Protein AF-A0A956K8C0-F1 (afdb_monomer_lite)

Foldseek 3Di:
DDPVVLCVQCVVCLVLLLVLLLVLLVDPDQAADLVVLVVLLVCLVVDQFVVVSLVVLVVLCPDDPHSSPPVSSVSLCVSLVVSLVPGPDDPDPSVSRNSSSVSSNSSSVSNSVSNVVVVVVVVVVVD

Sequence (127 aa):
MTSETIIAQLRPLRRELVLAAEEVIKYQGKMPERTQFSRLLNLCAEASCSEELENYLRYQAGRKGSNWKPEFVRKVIDGVSSVLNRLPQATDGTERDRLRVEAWRLYATYLRRSHIWREETTKRAKQ

pLDDT: mean 91.64, std 6.48, range [64.69, 97.81]

Secondary structure (DSSP, 8-state):
--HHHHHHHHGGGHHHHHHHHHHHHT--SPPPPHHHHHHHHHHHHH-SSHHHHHHHHHHHHHSTT-S--HHHHHHHHHHHHHHHTTS---SSHHHHHHHHHHHHHHHHHHHHHHHHHHHHHHHHTT-

Radius of gyration: 14.94 Å; chains: 1; bounding box: 50×23×41 Å

Structure (mmCIF, N/CA/C/O backbone):
data_AF-A0A956K8C0-F1
#
_entry.id   AF-A0A956K8C0-F1
#
loop_
_atom_site.group_PDB
_atom_site.id
_atom_site.type_symbol
_atom_site.label_atom_id
_atom_site.label_alt_id
_atom_site.label_comp_id
_atom_site.label_asym_id
_atom_site.label_entity_id
_atom_site.label_seq_id
_atom_site.pdbx_PDB_ins_code
_atom_site.Cartn_x
_atom_site.Cartn_y
_atom_site.Cartn_z
_atom_site.occupancy
_atom_site.B_iso_or_equiv
_atom_site.auth_seq_id
_atom_site.auth_comp_id
_atom_site.auth_asym_id
_atom_site.auth_atom_id
_atom_site.pdbx_PDB_model_num
ATOM 1 N N . MET A 1 1 ? -13.885 6.588 17.677 1.00 66.31 1 MET A N 1
ATOM 2 C CA . MET A 1 1 ? -12.729 5.673 17.820 1.00 66.31 1 MET A CA 1
ATOM 3 C C . MET A 1 1 ? -11.466 6.431 18.225 1.00 66.31 1 MET A C 1
ATOM 5 O O . MET A 1 1 ? -11.139 7.416 17.567 1.00 66.31 1 MET A O 1
ATOM 9 N N . THR A 1 2 ? -10.773 6.014 19.292 1.00 79.25 2 THR A N 1
ATOM 10 C CA . THR A 1 2 ? -9.477 6.598 19.695 1.00 79.25 2 THR A CA 1
ATOM 11 C C . THR A 1 2 ? -8.320 5.932 18.943 1.00 79.25 2 THR A C 1
ATOM 13 O O . THR A 1 2 ? -8.460 4.821 18.421 1.00 79.25 2 THR A O 1
ATOM 16 N N . SER A 1 3 ? -7.154 6.583 18.908 1.00 75.25 3 SER A N 1
ATOM 17 C CA . SER A 1 3 ? -5.939 6.020 18.299 1.00 75.25 3 SER A CA 1
ATOM 18 C C . SER A 1 3 ? -5.533 4.679 18.923 1.00 75.25 3 SER A C 1
ATOM 20 O O . SER A 1 3 ? -5.068 3.784 18.221 1.00 75.25 3 SER A O 1
ATOM 22 N N . GLU A 1 4 ? -5.753 4.497 20.227 1.00 79.19 4 GLU A N 1
ATOM 23 C CA . GLU A 1 4 ? -5.465 3.241 20.929 1.00 79.19 4 GLU A CA 1
ATOM 24 C C . GLU A 1 4 ? -6.354 2.092 20.441 1.00 79.19 4 GLU A C 1
ATOM 26 O O . GLU A 1 4 ? -5.860 0.986 20.209 1.00 79.19 4 GLU A O 1
ATOM 31 N N . THR A 1 5 ? -7.642 2.361 20.197 1.00 85.00 5 THR A N 1
ATOM 32 C CA . THR A 1 5 ? -8.573 1.371 19.644 1.00 85.00 5 THR A CA 1
ATOM 33 C C . THR A 1 5 ? -8.177 0.965 18.224 1.00 85.00 5 THR A C 1
ATOM 35 O O . THR A 1 5 ? -8.184 -0.224 17.908 1.00 85.00 5 THR A O 1
ATOM 38 N N . ILE A 1 6 ? -7.771 1.917 17.375 1.00 85.88 6 ILE A N 1
ATOM 39 C CA . ILE A 1 6 ? -7.284 1.625 16.015 1.00 85.88 6 ILE A CA 1
ATOM 40 C C . ILE A 1 6 ? -6.045 0.729 16.076 1.00 85.88 6 ILE A C 1
ATOM 42 O O . ILE A 1 6 ? -5.975 -0.302 15.406 1.00 85.88 6 ILE A O 1
ATOM 46 N N . ILE A 1 7 ? -5.072 1.082 16.920 1.00 86.50 7 ILE A N 1
ATOM 47 C CA . ILE A 1 7 ? -3.841 0.302 17.075 1.00 86.50 7 ILE A CA 1
ATOM 48 C C . ILE A 1 7 ? -4.152 -1.118 17.552 1.00 86.50 7 ILE A C 1
ATOM 50 O O . ILE A 1 7 ? -3.554 -2.064 17.037 1.00 86.50 7 ILE A O 1
ATOM 54 N N . ALA A 1 8 ? -5.066 -1.284 18.511 1.00 88.81 8 ALA A N 1
ATOM 55 C CA . ALA A 1 8 ? -5.471 -2.596 19.007 1.00 88.81 8 ALA A CA 1
ATOM 56 C C . ALA A 1 8 ? -6.097 -3.461 17.901 1.00 88.81 8 ALA A C 1
ATOM 58 O O . ALA A 1 8 ? -5.740 -4.632 17.779 1.00 88.81 8 ALA A O 1
ATOM 59 N N . GLN A 1 9 ? -6.945 -2.873 17.051 1.00 88.94 9 GLN A N 1
ATOM 60 C CA . GLN A 1 9 ? -7.579 -3.574 15.931 1.00 88.94 9 GLN A CA 1
ATOM 61 C C . GLN A 1 9 ? -6.596 -3.930 14.806 1.00 88.94 9 GLN A C 1
ATOM 63 O O . GLN A 1 9 ? -6.698 -5.003 14.214 1.00 88.94 9 GLN A O 1
ATOM 68 N N . LEU A 1 10 ? -5.612 -3.070 14.521 1.00 90.88 10 LEU A N 1
ATOM 69 C CA . LEU A 1 10 ? -4.633 -3.313 13.454 1.00 90.88 10 LEU A CA 1
ATOM 70 C C . LEU A 1 10 ? -3.471 -4.210 13.884 1.00 90.88 10 LEU A C 1
ATOM 72 O O . LEU A 1 10 ? -2.857 -4.864 13.041 1.00 90.88 10 LEU A O 1
ATOM 76 N N . ARG A 1 11 ? -3.147 -4.263 15.181 1.00 91.62 11 ARG A N 1
ATOM 77 C CA . ARG A 1 11 ? -2.057 -5.088 15.725 1.00 91.62 11 ARG A CA 1
ATOM 78 C C . ARG A 1 11 ? -2.086 -6.549 15.245 1.00 91.62 11 ARG A C 1
ATOM 80 O O . ARG A 1 11 ? -1.035 -6.981 14.768 1.00 91.62 11 ARG A O 1
ATOM 87 N N . PRO A 1 12 ? -3.206 -7.298 15.316 1.00 91.94 12 PRO A N 1
ATOM 88 C CA . PRO A 1 12 ? -3.240 -8.689 14.854 1.00 91.94 12 PRO A CA 1
ATOM 89 C C . PRO A 1 12 ? -3.003 -8.837 13.343 1.00 91.94 12 PRO A C 1
ATOM 91 O O . PRO A 1 12 ? -2.476 -9.856 12.910 1.00 91.94 12 PRO A O 1
ATOM 94 N N . LEU A 1 13 ? -3.316 -7.812 12.546 1.00 92.94 13 LEU A N 1
ATOM 95 C CA . LEU A 1 13 ? -3.201 -7.842 11.083 1.00 92.94 13 LEU A CA 1
ATOM 96 C C . LEU A 1 13 ? -1.858 -7.306 10.565 1.00 92.94 13 LEU A C 1
ATOM 98 O O . LEU A 1 13 ? -1.571 -7.395 9.373 1.00 92.94 13 LEU A O 1
ATOM 102 N N . ARG A 1 14 ? -0.991 -6.770 11.438 1.00 93.12 14 ARG A N 1
ATOM 103 C CA . ARG A 1 14 ? 0.300 -6.177 11.035 1.00 93.12 14 ARG A CA 1
ATOM 104 C C . ARG A 1 14 ? 1.149 -7.113 10.187 1.00 93.12 14 ARG A C 1
ATOM 106 O O . ARG A 1 14 ? 1.687 -6.681 9.174 1.00 93.12 14 ARG A O 1
ATOM 113 N N . ARG A 1 15 ? 1.268 -8.383 10.590 1.00 94.56 15 ARG A N 1
ATOM 114 C CA . ARG A 1 15 ? 2.051 -9.380 9.843 1.00 94.56 15 ARG A CA 1
ATOM 115 C C . ARG A 1 15 ? 1.524 -9.542 8.419 1.00 94.56 15 ARG A C 1
ATOM 117 O O . ARG A 1 15 ? 2.306 -9.655 7.488 1.00 94.56 15 ARG A O 1
ATOM 124 N N . GLU A 1 16 ? 0.212 -9.527 8.253 1.00 95.06 16 GLU A N 1
ATOM 125 C CA . GLU A 1 16 ? -0.445 -9.722 6.963 1.00 95.06 16 GLU A CA 1
ATOM 126 C C . GLU A 1 16 ? -0.243 -8.507 6.060 1.00 95.06 16 GLU A C 1
ATOM 128 O O . GLU A 1 16 ? 0.082 -8.674 4.890 1.00 95.06 16 GLU A O 1
ATOM 133 N N . LEU A 1 17 ? -0.314 -7.293 6.619 1.00 95.25 17 LEU A N 1
ATOM 134 C CA . LEU A 1 17 ? 0.024 -6.060 5.899 1.00 95.25 17 LEU A CA 1
ATOM 135 C C . LEU A 1 17 ? 1.488 -6.056 5.432 1.00 95.25 17 LEU A C 1
ATOM 137 O O . LEU A 1 17 ? 1.772 -5.624 4.316 1.00 95.25 17 LEU A O 1
ATOM 141 N N . VAL A 1 18 ? 2.416 -6.547 6.262 1.00 96.38 18 VAL A N 1
ATOM 142 C CA . VAL A 1 18 ? 3.834 -6.688 5.887 1.00 96.38 18 VAL A CA 1
ATOM 143 C C . VAL A 1 18 ? 3.992 -7.684 4.742 1.00 96.38 18 VAL A C 1
ATOM 145 O O . VAL A 1 18 ? 4.580 -7.340 3.721 1.00 96.38 18 VAL A O 1
ATOM 148 N N . LEU A 1 19 ? 3.435 -8.889 4.880 1.00 95.56 19 LEU A N 1
ATOM 149 C CA . LEU A 1 19 ? 3.544 -9.936 3.862 1.00 95.56 19 LEU A CA 1
ATOM 150 C C . LEU A 1 19 ? 2.910 -9.509 2.534 1.00 95.56 19 LEU A C 1
ATOM 152 O O . LEU A 1 19 ? 3.497 -9.728 1.477 1.00 95.56 19 LEU A O 1
ATOM 156 N N . ALA A 1 20 ? 1.750 -8.849 2.583 1.00 95.88 20 ALA A N 1
ATOM 157 C CA . ALA A 1 20 ? 1.112 -8.284 1.400 1.00 95.88 20 ALA A CA 1
ATOM 158 C C . ALA A 1 20 ? 2.034 -7.267 0.709 1.00 95.88 20 ALA A C 1
ATOM 160 O O . ALA A 1 20 ? 2.211 -7.314 -0.507 1.00 95.88 20 ALA A O 1
ATOM 161 N N . ALA A 1 21 ? 2.672 -6.379 1.478 1.00 96.19 21 ALA A N 1
ATOM 162 C CA . ALA A 1 21 ? 3.585 -5.382 0.930 1.00 96.19 21 ALA A CA 1
ATOM 163 C C . ALA A 1 21 ? 4.836 -6.027 0.310 1.00 96.19 21 ALA A C 1
ATOM 165 O O . ALA A 1 21 ? 5.249 -5.650 -0.785 1.00 96.19 21 ALA A O 1
ATOM 166 N N . GLU A 1 22 ? 5.430 -7.015 0.980 1.00 95.44 22 GLU A N 1
ATOM 167 C CA . GLU A 1 22 ? 6.585 -7.760 0.470 1.00 95.44 22 GLU A CA 1
ATOM 168 C C . GLU A 1 22 ? 6.268 -8.498 -0.831 1.00 95.44 22 GLU A C 1
ATOM 170 O O . GLU A 1 22 ? 7.067 -8.457 -1.768 1.00 95.44 22 GLU A O 1
ATOM 175 N N . GLU A 1 23 ? 5.094 -9.121 -0.923 1.00 95.19 23 GLU A N 1
ATOM 176 C CA . GLU A 1 23 ? 4.669 -9.836 -2.124 1.00 95.19 23 GLU A CA 1
ATOM 177 C C . GLU A 1 23 ? 4.519 -8.897 -3.326 1.00 95.19 23 GLU A C 1
ATOM 179 O O . GLU A 1 23 ? 4.974 -9.203 -4.429 1.00 95.19 23 GLU A O 1
ATOM 184 N N . VAL A 1 24 ? 3.971 -7.698 -3.116 1.00 94.50 24 VAL A N 1
ATOM 185 C CA . VAL A 1 24 ? 3.872 -6.675 -4.165 1.00 94.50 24 VAL A CA 1
ATOM 186 C C . VAL A 1 24 ? 5.249 -6.239 -4.666 1.00 94.50 24 VAL A C 1
ATOM 188 O O . VAL A 1 24 ? 5.443 -6.052 -5.870 1.00 94.50 24 VAL A O 1
ATOM 191 N N . ILE A 1 25 ? 6.237 -6.120 -3.776 1.00 93.31 25 ILE A N 1
ATOM 192 C CA . ILE A 1 25 ? 7.599 -5.720 -4.150 1.00 93.31 25 ILE A CA 1
ATOM 193 C C . ILE A 1 25 ? 8.334 -6.799 -4.958 1.00 93.31 25 ILE A C 1
ATOM 195 O O . ILE A 1 25 ? 9.291 -6.460 -5.653 1.00 93.31 25 ILE A O 1
ATOM 199 N N . LYS A 1 26 ? 7.875 -8.056 -4.992 1.00 92.69 26 LYS A N 1
ATOM 200 C CA . LYS A 1 26 ? 8.423 -9.092 -5.896 1.00 92.69 26 LYS A CA 1
ATOM 201 C C . LYS A 1 26 ? 8.047 -8.886 -7.369 1.00 92.69 26 LYS A C 1
ATOM 203 O O . LYS A 1 26 ? 8.484 -9.653 -8.229 1.00 92.69 26 LYS A O 1
ATOM 208 N N . TYR A 1 27 ? 7.254 -7.859 -7.682 1.00 91.88 27 TYR A N 1
ATOM 209 C CA . TYR A 1 27 ? 6.889 -7.498 -9.048 1.00 91.88 27 TYR A CA 1
ATOM 210 C C . TYR A 1 27 ? 8.121 -7.322 -9.955 1.00 91.88 27 TYR A C 1
ATOM 212 O O . TYR A 1 27 ? 9.058 -6.580 -9.640 1.00 91.88 27 TYR A O 1
ATOM 220 N N . GLN A 1 28 ? 8.102 -8.012 -11.097 1.00 87.88 28 GLN A N 1
ATOM 221 C CA . GLN A 1 28 ? 9.225 -8.091 -12.041 1.00 87.88 28 GLN A CA 1
ATOM 222 C C . GLN A 1 28 ? 9.264 -6.930 -13.048 1.00 87.88 28 GLN A C 1
ATOM 224 O O . GLN A 1 28 ? 10.256 -6.758 -13.750 1.00 87.88 28 GLN A O 1
ATOM 229 N N . GLY A 1 29 ? 8.209 -6.115 -13.125 1.00 88.12 29 GLY A N 1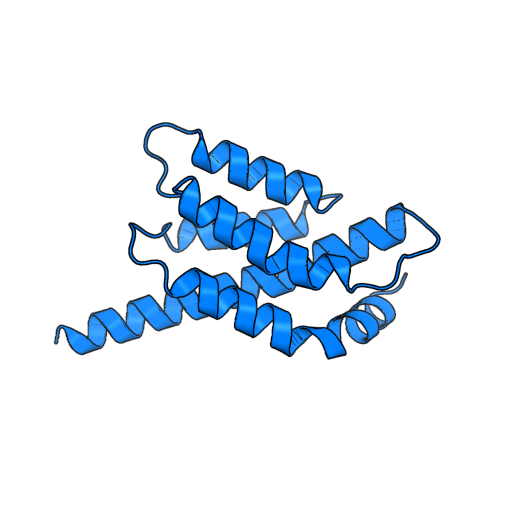
ATOM 230 C CA . GLY A 1 29 ? 8.173 -4.954 -14.012 1.00 88.12 29 GLY A CA 1
ATOM 231 C C . GLY A 1 29 ? 8.863 -3.716 -13.432 1.00 88.12 29 GLY A C 1
ATOM 232 O O . GLY A 1 29 ? 9.395 -3.718 -12.319 1.00 88.12 29 GLY A O 1
ATOM 233 N N . LYS A 1 30 ? 8.813 -2.613 -14.193 1.00 87.75 30 LYS A N 1
ATOM 234 C CA . LYS A 1 30 ? 9.324 -1.312 -13.740 1.00 87.75 30 LYS A CA 1
ATOM 235 C C . LYS A 1 30 ? 8.564 -0.854 -12.492 1.00 87.75 30 LYS A C 1
ATOM 237 O O . LYS A 1 30 ? 7.342 -0.713 -12.533 1.00 87.75 30 LYS A O 1
ATOM 242 N N . MET A 1 31 ? 9.308 -0.602 -11.420 1.00 91.62 31 MET A N 1
ATOM 243 C CA . MET A 1 31 ? 8.780 -0.115 -10.149 1.00 91.62 31 MET A CA 1
ATOM 244 C C . MET A 1 31 ? 8.602 1.411 -10.153 1.00 91.62 31 MET A C 1
ATOM 246 O O . MET A 1 31 ? 9.335 2.110 -10.863 1.00 91.62 31 MET A O 1
ATOM 250 N N . PRO A 1 32 ? 7.661 1.944 -9.352 1.00 94.25 32 PRO A N 1
ATOM 251 C CA . PRO A 1 32 ? 7.620 3.365 -9.033 1.00 94.25 32 PRO A CA 1
ATOM 252 C C . PRO A 1 32 ? 8.900 3.832 -8.338 1.00 94.25 32 PRO A C 1
ATOM 254 O O . PRO A 1 32 ? 9.592 3.064 -7.680 1.00 94.25 32 PRO A O 1
ATOM 257 N N . GLU A 1 33 ? 9.197 5.118 -8.446 1.00 93.38 33 GLU A N 1
ATOM 258 C CA . GLU A 1 33 ? 10.318 5.737 -7.749 1.00 93.38 33 GLU A CA 1
ATOM 259 C C . GLU A 1 33 ? 10.025 5.904 -6.256 1.00 93.38 33 GLU A C 1
ATOM 261 O O . GLU A 1 33 ? 8.881 6.089 -5.830 1.00 93.38 33 GLU A O 1
ATOM 266 N N . ARG A 1 34 ? 11.087 5.965 -5.445 1.00 92.38 34 ARG A N 1
ATOM 267 C CA . ARG A 1 34 ? 10.996 6.212 -3.997 1.00 92.38 34 ARG A CA 1
ATOM 268 C C . ARG A 1 34 ? 10.152 7.444 -3.642 1.00 92.38 34 ARG A C 1
ATOM 270 O O . ARG A 1 34 ? 9.419 7.426 -2.654 1.00 92.38 34 ARG A O 1
ATOM 277 N N . THR A 1 35 ? 10.240 8.510 -4.438 1.00 94.31 35 THR A N 1
ATOM 278 C CA . THR A 1 35 ? 9.458 9.746 -4.258 1.00 94.31 35 THR A CA 1
ATOM 279 C C . THR A 1 35 ? 7.957 9.503 -4.413 1.00 94.31 35 THR A C 1
ATOM 281 O O . THR A 1 35 ? 7.162 10.106 -3.695 1.00 94.31 35 THR A O 1
ATOM 284 N N . GLN A 1 36 ? 7.556 8.585 -5.293 1.00 94.94 36 GLN A N 1
ATOM 285 C CA . GLN A 1 36 ? 6.157 8.242 -5.529 1.00 94.94 36 GLN A CA 1
ATOM 286 C C . GLN A 1 36 ? 5.563 7.462 -4.350 1.00 94.94 36 GLN A C 1
ATOM 288 O O . GLN A 1 36 ? 4.433 7.741 -3.956 1.00 94.94 36 GLN A O 1
ATOM 293 N N . PHE A 1 37 ? 6.334 6.572 -3.715 1.00 95.25 37 PHE A N 1
ATOM 294 C CA . PHE A 1 37 ? 5.918 5.927 -2.462 1.00 95.25 37 PHE A CA 1
ATOM 295 C C . PHE A 1 37 ? 5.797 6.923 -1.301 1.00 95.25 37 PHE A C 1
ATOM 297 O O . PHE A 1 37 ? 4.871 6.826 -0.501 1.00 95.25 37 PHE A O 1
ATOM 304 N N . SER A 1 38 ? 6.699 7.907 -1.209 1.00 94.12 38 SER A N 1
ATOM 305 C CA . SER A 1 38 ? 6.578 8.974 -0.204 1.00 94.12 38 SER A CA 1
ATOM 306 C C . SER A 1 38 ? 5.312 9.818 -0.414 1.00 94.12 38 SER A C 1
ATOM 308 O O . SER A 1 38 ? 4.644 10.155 0.556 1.00 94.12 38 SER A O 1
ATOM 310 N N . ARG A 1 39 ? 4.935 10.115 -1.667 1.00 95.88 39 ARG A N 1
ATOM 311 C CA . ARG A 1 39 ? 3.676 10.821 -1.972 1.00 95.88 39 ARG A CA 1
ATOM 312 C C . ARG A 1 39 ? 2.445 10.020 -1.548 1.00 95.88 39 ARG A C 1
ATOM 314 O O . ARG A 1 39 ? 1.529 10.605 -0.987 1.00 95.88 39 ARG A O 1
ATOM 321 N N . LEU A 1 40 ? 2.443 8.702 -1.762 1.00 96.44 40 LEU A N 1
ATOM 322 C CA . LEU A 1 40 ? 1.362 7.830 -1.292 1.00 96.44 40 LEU A CA 1
ATOM 323 C C . LEU A 1 40 ? 1.212 7.884 0.236 1.00 96.44 40 LEU A C 1
ATOM 325 O O . LEU A 1 40 ? 0.096 7.961 0.736 1.00 96.44 40 LEU A O 1
ATOM 329 N N . LEU A 1 41 ? 2.324 7.882 0.978 1.00 95.88 41 LEU A N 1
ATOM 330 C CA . LEU A 1 41 ? 2.294 8.011 2.439 1.00 95.88 41 LEU A CA 1
ATOM 331 C C . LEU A 1 41 ? 1.716 9.342 2.913 1.00 95.88 41 LEU A C 1
ATOM 333 O O . LEU A 1 41 ? 0.946 9.350 3.869 1.00 95.88 41 LEU A O 1
ATOM 337 N N . ASN A 1 42 ? 2.080 10.441 2.252 1.00 96.06 42 ASN A N 1
ATOM 338 C CA . ASN A 1 42 ? 1.520 11.752 2.569 1.00 96.06 42 ASN A CA 1
ATOM 339 C C . ASN A 1 42 ? 0.014 11.771 2.300 1.00 96.06 42 ASN A C 1
ATOM 341 O O . ASN A 1 42 ? -0.748 12.197 3.157 1.00 96.06 42 ASN A O 1
ATOM 345 N N . LEU A 1 43 ? -0.422 11.200 1.172 1.00 96.44 43 LEU A N 1
ATOM 346 C CA . LEU A 1 43 ? -1.844 11.087 0.861 1.00 96.44 43 LEU A CA 1
ATOM 347 C C . LEU A 1 43 ? -2.602 10.256 1.906 1.00 96.44 43 LEU A C 1
ATOM 349 O O . LEU A 1 43 ? -3.711 10.614 2.272 1.00 96.44 43 LEU A O 1
ATOM 353 N N . CYS A 1 44 ? -2.003 9.194 2.456 1.00 96.25 44 CYS A N 1
ATOM 354 C CA . CYS A 1 44 ? -2.620 8.428 3.548 1.00 96.25 44 CYS A CA 1
ATOM 355 C C . CYS A 1 44 ? -2.857 9.260 4.821 1.00 96.25 44 CYS A C 1
ATOM 357 O O . CYS A 1 44 ? -3.673 8.862 5.642 1.00 96.25 44 CYS A O 1
ATOM 359 N N . ALA A 1 45 ? -2.134 10.367 5.020 1.00 92.88 45 ALA A N 1
ATOM 360 C CA . ALA A 1 45 ? -2.346 11.266 6.155 1.00 92.88 45 ALA A CA 1
ATOM 361 C C . ALA A 1 45 ? -3.460 12.299 5.906 1.00 92.88 45 ALA A C 1
ATOM 363 O O . ALA A 1 45 ? -3.957 12.888 6.861 1.00 92.88 45 ALA A O 1
ATOM 364 N N . GLU A 1 46 ? -3.829 12.518 4.643 1.00 95.31 46 GLU A N 1
ATOM 365 C CA . GLU A 1 46 ? -4.819 13.513 4.212 1.00 95.31 46 GLU A CA 1
ATOM 366 C C . GLU A 1 46 ? -6.150 12.873 3.788 1.00 95.31 46 GLU A C 1
ATOM 368 O O . GLU A 1 46 ? -7.182 13.538 3.813 1.00 95.31 46 GLU A O 1
ATOM 373 N N . ALA A 1 47 ? -6.131 11.594 3.401 1.00 96.69 47 ALA A N 1
ATOM 374 C CA . ALA A 1 47 ? -7.288 10.893 2.863 1.00 96.69 47 ALA A CA 1
ATOM 375 C C . ALA A 1 47 ? -8.405 10.726 3.900 1.00 96.69 47 ALA A C 1
ATOM 377 O O . ALA A 1 47 ? -8.171 10.330 5.045 1.00 96.69 47 ALA A O 1
ATOM 378 N N . SER A 1 48 ? -9.637 10.971 3.459 1.00 93.44 48 SER A N 1
ATOM 379 C CA . SER A 1 48 ? -10.840 10.836 4.279 1.00 93.44 48 SER A CA 1
ATOM 380 C C . SER A 1 48 ? -11.341 9.388 4.346 1.00 93.44 48 SER A C 1
ATOM 382 O O . SER A 1 48 ? -11.901 8.969 5.361 1.00 93.44 48 SER A O 1
ATOM 384 N N . CYS A 1 49 ? -11.086 8.598 3.298 1.00 94.31 49 CYS A N 1
ATOM 385 C CA . CYS A 1 49 ? -11.473 7.194 3.202 1.00 94.31 49 CYS A CA 1
ATOM 386 C C . CYS A 1 49 ? -10.478 6.379 2.357 1.00 94.31 49 CYS A C 1
ATOM 388 O O . CYS A 1 49 ? -9.635 6.912 1.632 1.00 94.31 49 CYS A O 1
ATOM 390 N N . SER A 1 50 ? -10.571 5.045 2.424 1.00 94.38 50 SER A N 1
ATOM 391 C CA . SER A 1 50 ? -9.677 4.166 1.653 1.00 94.38 50 SER A CA 1
ATOM 392 C C . SER A 1 50 ? -9.880 4.260 0.139 1.00 94.38 50 SER A C 1
ATOM 394 O O . SER A 1 50 ? -8.955 3.988 -0.622 1.00 94.38 50 SER A O 1
ATOM 396 N N . GLU A 1 51 ? -11.083 4.625 -0.305 1.00 95.38 51 GLU A N 1
ATOM 397 C CA . GLU A 1 51 ? -11.415 4.690 -1.729 1.00 95.38 51 GLU A CA 1
ATOM 398 C C . GLU A 1 51 ? -10.656 5.817 -2.445 1.00 95.38 51 GLU A C 1
ATOM 400 O O . GLU A 1 51 ? -10.195 5.627 -3.570 1.00 95.38 51 GLU A O 1
ATOM 405 N N . GLU A 1 52 ? -10.427 6.953 -1.778 1.00 97.12 52 GLU A N 1
ATOM 406 C CA . GLU A 1 52 ? -9.594 8.042 -2.306 1.00 97.12 52 GLU A CA 1
ATOM 407 C C . GLU A 1 52 ? -8.173 7.564 -2.640 1.00 97.12 52 GLU A C 1
ATOM 409 O O . GLU A 1 52 ? -7.617 7.922 -3.682 1.00 97.12 52 GLU A O 1
ATOM 414 N N . LEU A 1 53 ? -7.602 6.700 -1.796 1.00 97.75 53 LEU A N 1
ATOM 415 C CA . LEU A 1 53 ? -6.268 6.127 -1.995 1.00 97.75 53 LEU A CA 1
ATOM 416 C C . LEU A 1 53 ? -6.236 5.177 -3.196 1.00 97.75 53 LEU A C 1
ATOM 418 O O . LEU A 1 53 ? -5.319 5.234 -4.021 1.00 97.75 53 LEU A O 1
ATOM 422 N N . GLU A 1 54 ? -7.253 4.328 -3.330 1.00 97.62 54 GLU A N 1
ATOM 423 C CA . GLU A 1 54 ? -7.388 3.433 -4.479 1.00 97.62 54 GLU A CA 1
ATOM 424 C C . GLU A 1 54 ? -7.578 4.217 -5.783 1.00 97.62 54 GLU A C 1
ATOM 426 O O . GLU A 1 54 ? -6.913 3.937 -6.785 1.00 97.62 54 GLU A O 1
ATOM 431 N N . ASN A 1 55 ? -8.436 5.237 -5.769 1.00 97.81 55 ASN A N 1
ATOM 432 C CA . ASN A 1 55 ? -8.702 6.092 -6.922 1.00 97.81 55 ASN A CA 1
ATOM 433 C C . ASN A 1 55 ? -7.466 6.897 -7.323 1.00 97.81 55 ASN A C 1
ATOM 435 O O . ASN A 1 55 ? -7.156 6.978 -8.513 1.00 97.81 55 ASN A O 1
ATOM 439 N N . TYR A 1 56 ? -6.695 7.400 -6.356 1.00 97.12 56 TYR A N 1
ATOM 440 C CA . TYR A 1 56 ? -5.396 8.011 -6.622 1.00 97.12 56 TYR A CA 1
ATOM 441 C C . TYR A 1 56 ? -4.463 7.053 -7.367 1.00 97.12 56 TYR A C 1
ATOM 443 O O . TYR A 1 56 ? -3.881 7.432 -8.385 1.00 97.12 56 TYR A O 1
ATOM 451 N N . LEU A 1 57 ? -4.324 5.809 -6.900 1.00 97.69 57 LEU A N 1
ATOM 452 C CA . LEU A 1 57 ? -3.440 4.831 -7.535 1.00 97.69 57 LEU A CA 1
ATOM 453 C C . LEU A 1 57 ? -3.911 4.465 -8.948 1.00 97.69 57 LEU A C 1
ATOM 455 O O . LEU A 1 57 ? -3.098 4.448 -9.875 1.00 97.69 57 LEU A O 1
ATOM 459 N N . ARG A 1 58 ? -5.217 4.229 -9.136 1.00 97.81 58 ARG A N 1
ATOM 460 C CA . ARG A 1 58 ? -5.819 3.977 -10.459 1.00 97.81 58 ARG A CA 1
ATOM 461 C C . ARG A 1 58 ? -5.563 5.145 -11.408 1.00 97.81 58 ARG A C 1
ATOM 463 O O . ARG A 1 58 ? -5.123 4.936 -12.538 1.00 97.81 58 ARG A O 1
ATOM 470 N N . TYR A 1 59 ? -5.746 6.373 -10.928 1.00 96.75 59 TYR A N 1
ATOM 471 C CA . TYR A 1 59 ? -5.441 7.578 -11.689 1.00 96.75 59 TYR A CA 1
ATOM 472 C C . TYR A 1 59 ? -3.955 7.654 -12.060 1.00 96.75 59 TYR A C 1
ATOM 474 O O . TYR A 1 59 ? -3.628 7.848 -13.230 1.00 96.75 59 TYR A O 1
ATOM 482 N N . GLN A 1 60 ? -3.034 7.432 -11.111 1.00 95.94 60 GLN A N 1
ATOM 483 C CA . GLN A 1 60 ? -1.599 7.414 -11.414 1.00 95.94 60 GLN A CA 1
ATOM 484 C C . GLN A 1 60 ? -1.237 6.344 -12.448 1.00 95.94 60 GLN A C 1
ATOM 486 O O . GLN A 1 60 ? -0.322 6.579 -13.236 1.00 95.94 60 GLN A O 1
ATOM 491 N N . ALA A 1 61 ? -1.934 5.205 -12.477 1.00 96.06 61 ALA A N 1
ATOM 492 C CA . ALA A 1 61 ? -1.716 4.173 -13.488 1.00 96.06 61 ALA A CA 1
ATOM 493 C C . ALA A 1 61 ? -2.191 4.564 -14.891 1.00 96.06 61 ALA A C 1
ATOM 495 O O . ALA A 1 61 ? -1.571 4.164 -15.875 1.00 96.06 61 ALA A O 1
ATOM 496 N N . GLY A 1 62 ? -3.253 5.367 -14.990 1.00 93.94 62 GLY A N 1
ATOM 497 C CA . GLY A 1 62 ? -3.771 5.868 -16.266 1.00 93.94 62 GLY A CA 1
ATOM 498 C C . GLY A 1 62 ? -2.938 6.996 -16.886 1.00 93.94 62 GLY A C 1
ATOM 499 O O . GLY A 1 62 ? -3.080 7.294 -18.071 1.00 93.94 62 GLY A O 1
ATOM 500 N N . ARG A 1 63 ? -2.050 7.642 -16.118 1.00 94.19 63 ARG A N 1
ATOM 501 C CA . ARG A 1 63 ? -1.256 8.778 -16.610 1.00 94.19 63 ARG A CA 1
ATOM 502 C C . ARG A 1 63 ? -0.143 8.343 -17.563 1.00 94.19 63 ARG A C 1
ATOM 504 O O . ARG A 1 63 ? 0.709 7.514 -17.232 1.00 94.19 63 ARG A O 1
ATOM 511 N N . LYS A 1 64 ? -0.066 9.012 -18.719 1.00 90.81 64 LYS A N 1
ATOM 512 C CA . LYS A 1 64 ? 1.045 8.864 -19.671 1.00 90.81 64 LYS A CA 1
ATOM 513 C C . LYS A 1 64 ? 2.380 9.185 -18.984 1.00 90.81 64 LYS A C 1
ATOM 515 O O . LYS A 1 64 ? 2.510 10.206 -18.317 1.00 90.81 64 LYS A O 1
ATOM 520 N N . GLY A 1 65 ? 3.366 8.302 -19.148 1.00 85.00 65 GLY A N 1
ATOM 521 C CA . GLY A 1 65 ? 4.700 8.451 -18.549 1.00 85.00 65 GLY A CA 1
ATOM 522 C C . GLY A 1 65 ? 4.803 8.040 -17.076 1.00 85.00 65 GLY A C 1
ATOM 523 O O . GLY A 1 65 ? 5.883 8.130 -16.500 1.00 85.00 65 GLY A O 1
ATOM 524 N N . SER A 1 66 ? 3.724 7.550 -16.459 1.00 89.19 66 SER A N 1
ATOM 525 C CA . SER A 1 66 ? 3.770 7.077 -15.078 1.00 89.19 66 SER A CA 1
ATOM 526 C C . SER A 1 66 ? 4.570 5.778 -14.924 1.00 89.19 66 SER A C 1
ATOM 528 O O . SER A 1 66 ? 4.507 4.848 -15.746 1.00 89.19 66 SER A O 1
ATOM 530 N N . ASN A 1 67 ? 5.313 5.701 -13.819 1.00 91.31 67 ASN A N 1
ATOM 531 C CA . ASN A 1 67 ? 5.955 4.469 -13.361 1.00 91.31 67 ASN A CA 1
ATOM 532 C C . ASN A 1 67 ? 4.992 3.566 -12.567 1.00 91.31 67 ASN A C 1
ATOM 534 O O . ASN A 1 67 ? 5.314 2.406 -12.333 1.00 91.31 67 ASN A O 1
ATOM 538 N N . TRP A 1 68 ? 3.800 4.052 -12.201 1.00 94.00 68 TRP A N 1
ATOM 539 C CA . TRP A 1 68 ? 2.738 3.211 -11.649 1.00 94.00 68 TRP A CA 1
ATOM 540 C C . TRP A 1 68 ? 2.128 2.384 -12.773 1.00 94.00 68 TRP A C 1
ATOM 542 O O . TRP A 1 68 ? 1.263 2.853 -13.500 1.00 94.00 68 TRP A O 1
ATOM 552 N N . LYS A 1 69 ? 2.611 1.161 -12.984 1.00 95.12 69 LYS A N 1
ATOM 553 C CA . LYS A 1 69 ? 2.020 0.288 -14.005 1.00 95.12 69 LYS A CA 1
ATOM 554 C C . LYS A 1 69 ? 0.659 -0.236 -13.534 1.00 95.12 69 LYS A C 1
ATOM 556 O O . LYS A 1 69 ? 0.547 -0.557 -12.350 1.00 95.12 69 LYS A O 1
ATOM 561 N N . PRO A 1 70 ? -0.349 -0.369 -14.420 1.00 95.25 70 PRO A N 1
ATOM 562 C CA . PRO A 1 70 ? -1.671 -0.873 -14.039 1.00 95.25 70 PRO A CA 1
ATOM 563 C C . PRO A 1 70 ? -1.622 -2.202 -13.279 1.00 95.25 70 PRO A C 1
ATOM 565 O O . PRO A 1 70 ? -2.283 -2.356 -12.258 1.00 95.25 70 PRO A O 1
ATOM 568 N N . GLU A 1 71 ? -0.771 -3.134 -13.710 1.00 95.44 71 GLU A N 1
ATOM 569 C CA . GLU A 1 71 ? -0.588 -4.423 -13.033 1.00 95.44 71 GLU A C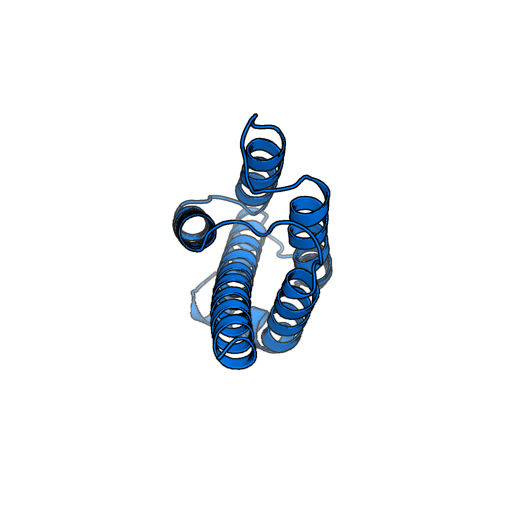A 1
ATOM 570 C C . GLU A 1 71 ? 0.001 -4.285 -11.627 1.00 95.44 71 GLU A C 1
ATOM 572 O O . GLU A 1 71 ? -0.426 -4.986 -10.708 1.00 95.44 71 GLU A O 1
ATOM 577 N N . PHE A 1 72 ? 0.958 -3.368 -11.452 1.00 96.06 72 PHE A N 1
ATOM 578 C CA . PHE A 1 72 ? 1.538 -3.068 -10.147 1.00 96.06 72 PHE A CA 1
ATOM 579 C C . PHE A 1 72 ? 0.491 -2.446 -9.223 1.00 96.06 72 PHE A C 1
ATOM 581 O O . PHE A 1 72 ? 0.320 -2.904 -8.100 1.00 96.06 72 PHE A O 1
ATOM 588 N N . VAL A 1 73 ? -0.258 -1.451 -9.708 1.00 97.00 73 VAL A N 1
ATOM 589 C CA . VAL A 1 73 ? -1.338 -0.809 -8.943 1.00 97.00 73 VAL A CA 1
ATOM 590 C C . VAL A 1 73 ? -2.412 -1.809 -8.539 1.00 97.00 73 VAL A C 1
ATOM 592 O O . VAL A 1 73 ? -2.816 -1.814 -7.380 1.00 97.00 73 VAL A O 1
ATOM 595 N N . ARG A 1 74 ? -2.825 -2.695 -9.449 1.00 96.56 74 ARG A N 1
ATOM 596 C CA . ARG A 1 74 ? -3.766 -3.771 -9.129 1.00 96.56 74 ARG A CA 1
ATOM 597 C C . ARG A 1 74 ? -3.238 -4.639 -7.986 1.00 96.56 74 ARG A C 1
ATOM 599 O O . ARG A 1 74 ? -3.931 -4.799 -6.994 1.00 96.56 74 ARG A O 1
ATOM 606 N N . LYS A 1 75 ? -1.984 -5.102 -8.062 1.00 96.38 75 LYS A N 1
ATOM 607 C CA . LYS A 1 75 ? -1.350 -5.874 -6.977 1.00 96.38 75 LYS A CA 1
ATOM 608 C C . LYS A 1 75 ? -1.306 -5.108 -5.649 1.00 96.38 75 LYS A C 1
ATOM 610 O O . LYS A 1 75 ? -1.549 -5.705 -4.606 1.00 96.38 75 LYS A O 1
ATOM 615 N N . VAL A 1 76 ? -1.006 -3.805 -5.681 1.00 96.94 76 VAL A N 1
ATOM 616 C CA . VAL A 1 76 ? -0.994 -2.945 -4.484 1.00 96.94 76 VAL A CA 1
ATOM 617 C C . VAL A 1 76 ? -2.373 -2.916 -3.827 1.00 96.94 76 VAL A C 1
ATOM 619 O O . VAL A 1 76 ? -2.449 -3.128 -2.618 1.00 96.94 76 VAL A O 1
ATOM 622 N N . ILE A 1 77 ? -3.428 -2.671 -4.612 1.00 97.56 77 ILE A N 1
ATOM 623 C CA . ILE A 1 77 ? -4.814 -2.591 -4.133 1.00 97.56 77 ILE A CA 1
ATOM 624 C C . ILE A 1 77 ? -5.276 -3.963 -3.632 1.00 97.56 77 ILE A C 1
ATOM 626 O O . ILE A 1 77 ? -5.652 -4.080 -2.471 1.00 97.56 77 ILE A O 1
ATOM 630 N N . ASP A 1 78 ? -5.150 -5.014 -4.443 1.00 95.88 78 ASP A N 1
ATOM 631 C CA . ASP A 1 78 ? -5.586 -6.369 -4.084 1.00 95.88 78 ASP A CA 1
ATOM 632 C C . ASP A 1 78 ? -4.907 -6.862 -2.794 1.00 95.88 78 ASP A C 1
ATOM 634 O O . ASP A 1 78 ? -5.551 -7.453 -1.921 1.00 95.88 78 ASP A O 1
ATOM 638 N N . GLY A 1 79 ? -3.609 -6.566 -2.644 1.00 94.00 79 GLY A N 1
ATOM 639 C CA . GLY A 1 79 ? -2.818 -6.926 -1.470 1.00 94.00 79 GLY A CA 1
ATOM 640 C C . GLY A 1 79 ? -3.409 -6.371 -0.177 1.00 94.00 79 GLY A C 1
ATOM 641 O O . GLY A 1 79 ? -3.630 -7.127 0.770 1.00 94.00 79 GLY A O 1
ATOM 642 N N . VAL A 1 80 ? -3.731 -5.077 -0.135 1.00 94.44 80 VAL A N 1
ATOM 643 C CA . VAL A 1 80 ? -4.310 -4.467 1.069 1.00 94.44 80 VAL A CA 1
ATOM 644 C C . VAL A 1 80 ? -5.795 -4.774 1.217 1.00 94.44 80 VAL A C 1
ATOM 646 O O . VAL A 1 80 ? -6.225 -5.057 2.332 1.00 94.44 80 VAL A O 1
ATOM 649 N N . SER A 1 81 ? -6.573 -4.831 0.130 1.00 93.50 81 SER A N 1
ATOM 650 C CA . SER A 1 81 ? -7.999 -5.181 0.174 1.00 93.50 81 SER A CA 1
ATOM 651 C C . SER A 1 81 ? -8.233 -6.543 0.832 1.00 93.50 81 SER A C 1
ATOM 653 O O . SER A 1 81 ? -9.164 -6.677 1.627 1.00 93.50 81 SER A O 1
ATOM 655 N N . SER A 1 82 ? -7.355 -7.526 0.589 1.00 90.50 82 SER A N 1
ATOM 656 C CA . SER A 1 82 ? -7.425 -8.842 1.244 1.00 90.50 82 SER A CA 1
ATOM 657 C C . SER A 1 82 ? -7.367 -8.761 2.778 1.00 90.50 82 SER A C 1
ATOM 659 O O . SER A 1 82 ? -8.072 -9.500 3.467 1.00 90.50 82 SER A O 1
ATOM 661 N N . VAL A 1 83 ? -6.594 -7.814 3.317 1.00 90.88 83 VAL A N 1
ATOM 662 C CA . VAL A 1 83 ? -6.470 -7.573 4.760 1.00 90.88 83 VAL A CA 1
ATOM 663 C C . VAL A 1 83 ? -7.611 -6.691 5.265 1.00 90.88 83 VAL A C 1
ATOM 665 O O . VAL A 1 83 ? -8.210 -6.980 6.298 1.00 90.88 83 VAL A O 1
ATOM 668 N N . LEU A 1 84 ? -7.971 -5.643 4.518 1.00 89.81 84 LEU A N 1
ATOM 669 C CA . LEU A 1 84 ? -9.055 -4.728 4.885 1.00 89.81 84 LEU A CA 1
ATOM 670 C C . LEU A 1 84 ? -10.412 -5.430 4.991 1.00 89.81 84 LEU A C 1
ATOM 672 O O . LEU A 1 84 ? -11.247 -5.020 5.793 1.00 89.81 84 LEU A O 1
ATOM 676 N N . ASN A 1 85 ? -10.644 -6.473 4.194 1.00 89.69 85 ASN A N 1
ATOM 677 C CA . ASN A 1 85 ? -11.881 -7.256 4.229 1.00 89.69 85 ASN A CA 1
ATOM 678 C C . ASN A 1 85 ? -12.013 -8.124 5.489 1.00 89.69 85 ASN A C 1
ATOM 680 O O . ASN A 1 85 ? -13.103 -8.611 5.779 1.00 89.69 85 ASN A O 1
ATOM 684 N N . ARG A 1 86 ? -10.924 -8.297 6.248 1.00 88.06 86 ARG A N 1
ATOM 685 C CA . ARG A 1 86 ? -10.892 -9.031 7.520 1.00 88.06 86 ARG A CA 1
ATOM 686 C C . ARG A 1 86 ? -11.029 -8.122 8.739 1.00 88.06 86 ARG A C 1
ATOM 688 O O . ARG A 1 86 ? -11.101 -8.625 9.858 1.00 88.06 86 ARG A O 1
ATOM 695 N N . LEU A 1 87 ? -11.034 -6.801 8.540 1.00 85.88 87 LEU A N 1
ATOM 696 C CA . LEU A 1 87 ? -11.286 -5.859 9.623 1.00 85.88 87 LEU A CA 1
ATOM 697 C C . LEU A 1 87 ? -12.717 -6.038 10.145 1.00 85.88 87 LEU A C 1
ATOM 699 O O . LEU A 1 87 ? -13.622 -6.310 9.347 1.00 85.88 87 LEU A O 1
ATOM 703 N 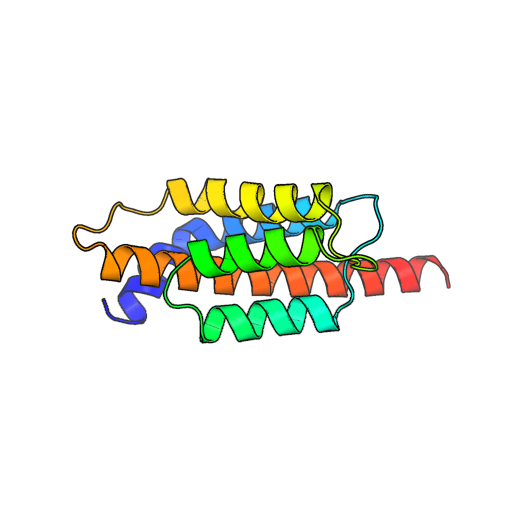N . PRO A 1 88 ? -12.943 -5.856 11.459 1.00 79.19 88 PRO A N 1
ATOM 704 C CA . PRO A 1 88 ? -14.289 -5.829 12.006 1.00 79.19 88 PRO A CA 1
ATOM 705 C C . PRO A 1 88 ? -15.137 -4.815 11.238 1.00 79.19 88 PRO A C 1
ATOM 707 O O . PRO A 1 88 ? -14.683 -3.705 10.946 1.00 79.19 88 PRO A O 1
ATOM 710 N N . GLN A 1 89 ? -16.370 -5.192 10.902 1.00 75.50 89 GLN A N 1
ATOM 711 C CA . GLN A 1 89 ? -17.325 -4.232 10.365 1.00 75.50 89 GLN A CA 1
ATOM 712 C C . GLN A 1 89 ? -17.677 -3.276 11.504 1.00 75.50 89 GLN A C 1
ATOM 714 O O . GLN A 1 89 ? -18.349 -3.670 12.457 1.00 75.50 89 GLN A O 1
ATOM 719 N N . ALA A 1 90 ? -17.163 -2.047 11.450 1.00 72.88 90 ALA A N 1
ATOM 720 C CA . ALA A 1 90 ? -17.579 -1.025 12.397 1.00 72.88 90 ALA A CA 1
ATOM 721 C C . ALA A 1 90 ? -19.063 -0.709 12.169 1.00 72.88 90 ALA A C 1
ATOM 723 O O . ALA A 1 90 ? -19.544 -0.707 11.035 1.00 72.88 90 ALA A O 1
ATOM 724 N N . THR A 1 91 ? -19.779 -0.447 13.256 1.00 71.06 91 THR A N 1
ATOM 725 C CA . THR A 1 91 ? -21.193 -0.049 13.246 1.00 71.06 91 THR A CA 1
ATOM 726 C C . THR A 1 91 ? -21.413 1.336 12.636 1.00 71.06 91 THR A C 1
ATOM 728 O O . THR A 1 91 ? -22.508 1.615 12.160 1.00 71.06 91 THR A O 1
ATOM 731 N N . ASP A 1 92 ? -20.379 2.183 12.618 1.00 81.19 92 ASP A N 1
ATOM 732 C CA . ASP A 1 92 ? -20.368 3.505 11.985 1.00 81.19 92 ASP A CA 1
ATOM 733 C C . ASP A 1 92 ? -19.441 3.503 10.755 1.00 81.19 92 ASP A C 1
ATOM 735 O O . ASP A 1 92 ? -18.280 3.083 10.826 1.00 81.19 92 ASP A O 1
ATOM 739 N N . GLY A 1 93 ? -19.950 4.002 9.623 1.00 81.50 93 GLY A N 1
ATOM 740 C CA . GLY A 1 93 ? -19.190 4.153 8.380 1.00 81.50 93 GLY A CA 1
ATOM 741 C C . GLY A 1 93 ? -17.958 5.045 8.544 1.00 81.50 93 GLY A C 1
ATOM 742 O O . GLY A 1 93 ? -16.889 4.707 8.042 1.00 81.50 93 GLY A O 1
ATOM 743 N N . THR A 1 94 ? -18.053 6.107 9.349 1.00 85.56 94 THR A N 1
ATOM 744 C CA . THR A 1 94 ? -16.928 7.027 9.595 1.00 85.56 94 THR A CA 1
ATOM 745 C C . THR A 1 94 ? -15.785 6.329 10.331 1.00 85.56 94 THR A C 1
ATOM 747 O O . THR A 1 94 ? -14.604 6.526 10.039 1.00 85.56 94 THR A O 1
ATOM 750 N N . GLU A 1 95 ? -16.122 5.490 11.308 1.00 87.38 95 GLU A N 1
ATOM 751 C CA . GLU A 1 95 ? -15.140 4.715 12.060 1.00 87.38 95 GLU A CA 1
ATOM 752 C C . GLU A 1 95 ? -14.485 3.630 11.208 1.00 87.38 95 GLU A C 1
ATOM 754 O O . GLU A 1 95 ? -13.271 3.416 11.300 1.00 87.38 95 GLU A O 1
ATOM 759 N N . ARG A 1 96 ? -15.276 2.986 10.344 1.00 88.44 96 ARG A N 1
ATOM 760 C CA . ARG A 1 96 ? -14.778 2.023 9.363 1.00 88.44 96 ARG A CA 1
ATOM 761 C C . ARG A 1 96 ? -13.750 2.666 8.437 1.00 88.44 96 ARG A C 1
ATOM 763 O O . ARG A 1 96 ? -12.683 2.088 8.234 1.00 88.44 96 ARG A O 1
ATOM 770 N N . ASP A 1 9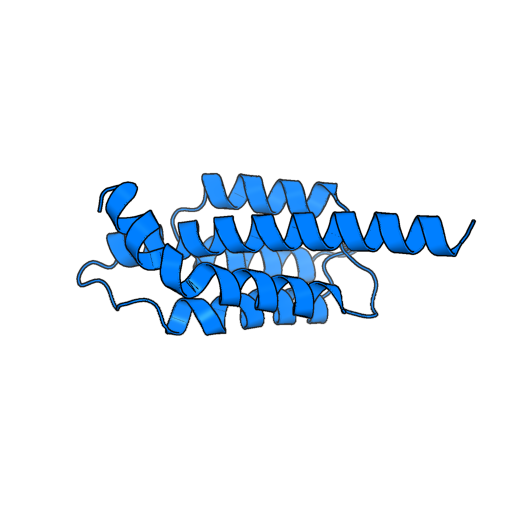7 ? -14.042 3.848 7.906 1.00 91.75 97 ASP A N 1
ATOM 771 C CA . ASP A 1 97 ? -13.149 4.536 6.974 1.00 91.75 97 ASP A CA 1
ATOM 772 C C . ASP A 1 97 ? -11.838 4.947 7.636 1.00 91.75 97 ASP A C 1
ATOM 774 O O . ASP A 1 97 ? -10.770 4.649 7.100 1.00 91.75 97 ASP A O 1
ATOM 778 N N . ARG A 1 98 ? -11.889 5.500 8.854 1.00 91.31 98 ARG A N 1
ATOM 779 C CA . ARG A 1 98 ? -10.677 5.825 9.628 1.00 91.31 98 ARG A CA 1
ATOM 780 C C . ARG A 1 98 ? -9.792 4.602 9.857 1.00 91.31 98 ARG A C 1
ATOM 782 O O . ARG A 1 98 ? -8.582 4.667 9.644 1.00 91.31 98 ARG A O 1
ATOM 789 N N . LEU A 1 99 ? -10.382 3.474 10.256 1.00 92.69 99 LEU A N 1
ATOM 790 C CA . LEU A 1 99 ? -9.640 2.230 10.469 1.00 92.69 99 LEU A CA 1
ATOM 791 C C . LEU A 1 99 ? -8.988 1.727 9.171 1.00 92.69 99 LEU A C 1
ATOM 793 O O . LEU A 1 99 ? -7.839 1.280 9.183 1.00 92.69 99 LEU A O 1
ATOM 797 N N . ARG A 1 100 ? -9.700 1.821 8.042 1.00 94.69 100 ARG A N 1
ATOM 798 C CA . ARG A 1 100 ? -9.190 1.412 6.725 1.00 94.69 100 ARG A CA 1
ATOM 799 C C . ARG A 1 100 ? -8.089 2.338 6.211 1.00 94.69 100 ARG A C 1
ATOM 801 O O . ARG A 1 100 ? -7.122 1.836 5.642 1.00 94.69 100 ARG A O 1
ATOM 808 N N . VAL A 1 101 ? -8.195 3.650 6.426 1.00 95.62 101 VAL A N 1
ATOM 809 C CA . VAL A 1 101 ? -7.141 4.624 6.086 1.00 95.62 101 VAL A CA 1
ATOM 810 C C . VAL A 1 101 ? -5.874 4.348 6.895 1.00 95.62 101 VAL A C 1
ATOM 812 O O . VAL A 1 101 ? -4.783 4.286 6.331 1.00 95.62 101 VAL A O 1
ATOM 815 N N . GLU A 1 102 ? -5.994 4.074 8.194 1.00 94.88 102 GLU A N 1
ATOM 816 C CA . GLU A 1 102 ? -4.832 3.743 9.029 1.00 94.88 1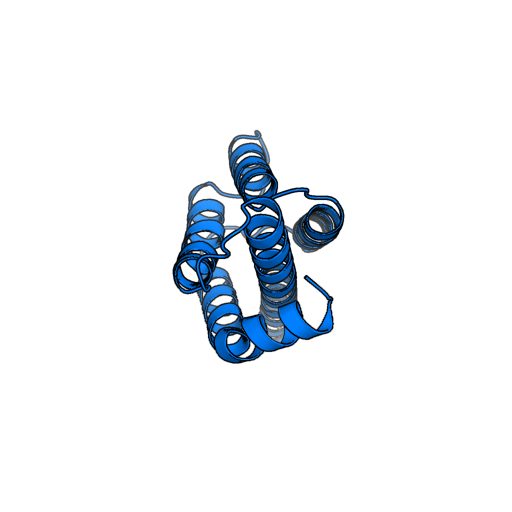02 GLU A CA 1
ATOM 817 C C . GLU A 1 102 ? -4.194 2.394 8.649 1.00 94.88 102 GLU A C 1
ATOM 819 O O . GLU A 1 102 ? -2.966 2.263 8.611 1.00 94.88 102 GLU A O 1
ATOM 824 N N . ALA A 1 103 ? -4.997 1.398 8.263 1.00 95.25 103 ALA A N 1
ATOM 825 C CA . ALA A 1 103 ? -4.481 0.157 7.684 1.00 95.25 103 ALA A CA 1
ATOM 826 C C . ALA A 1 103 ? -3.717 0.406 6.370 1.00 95.25 103 ALA A C 1
ATOM 828 O O . ALA A 1 103 ? -2.618 -0.125 6.186 1.00 95.25 103 ALA A O 1
ATOM 829 N N . TRP A 1 104 ? -4.252 1.258 5.489 1.00 97.31 104 TRP A N 1
ATOM 830 C CA . TRP A 1 104 ? -3.574 1.708 4.272 1.00 97.31 104 TRP A CA 1
ATOM 831 C C . TRP A 1 104 ? -2.255 2.419 4.570 1.00 97.31 104 TRP A C 1
ATOM 833 O O . TRP A 1 104 ? -1.248 2.145 3.919 1.00 97.31 104 TRP A O 1
ATOM 843 N N . ARG A 1 105 ? -2.227 3.294 5.577 1.00 96.56 105 ARG A N 1
ATOM 844 C CA . ARG A 1 105 ? -1.025 4.022 5.991 1.00 96.56 105 ARG A CA 1
ATOM 845 C C . ARG A 1 105 ? 0.074 3.080 6.477 1.00 96.56 105 ARG A C 1
ATOM 847 O O . ARG A 1 105 ? 1.237 3.224 6.082 1.00 96.56 105 ARG A O 1
ATOM 854 N N . LEU A 1 106 ? -0.278 2.093 7.304 1.00 96.06 106 LEU A N 1
ATOM 855 C CA . LEU A 1 106 ? 0.654 1.046 7.731 1.00 96.06 106 LEU A CA 1
ATOM 856 C C . LEU A 1 106 ? 1.158 0.234 6.535 1.00 96.06 106 LEU A C 1
ATOM 858 O O . LEU A 1 106 ? 2.365 0.049 6.379 1.00 96.06 106 LEU A O 1
ATOM 862 N N . TYR A 1 107 ? 0.254 -0.192 5.657 1.00 97.50 107 TYR A N 1
ATOM 863 C CA . TYR A 1 107 ? 0.599 -0.932 4.449 1.00 97.50 107 TYR A CA 1
ATOM 864 C C . TYR A 1 107 ? 1.547 -0.157 3.528 1.00 97.50 107 TYR A C 1
ATOM 866 O O . TYR A 1 107 ? 2.604 -0.667 3.163 1.00 97.50 107 TYR A O 1
ATOM 874 N N . ALA A 1 108 ? 1.238 1.103 3.216 1.00 97.38 108 ALA A N 1
ATOM 875 C CA . ALA A 1 108 ? 2.084 1.980 2.411 1.00 97.38 108 ALA A CA 1
ATOM 876 C C . ALA A 1 108 ? 3.463 2.200 3.059 1.00 97.38 108 ALA A C 1
ATOM 878 O O . ALA A 1 108 ? 4.476 2.309 2.360 1.00 97.38 108 ALA A O 1
ATOM 879 N N . THR A 1 109 ? 3.529 2.203 4.395 1.00 96.88 109 THR A N 1
ATOM 880 C CA . THR A 1 109 ? 4.795 2.291 5.137 1.00 96.88 109 THR A CA 1
ATOM 881 C C . THR A 1 109 ? 5.644 1.049 4.900 1.00 96.88 109 THR A C 1
ATOM 883 O O . THR A 1 109 ? 6.828 1.170 4.573 1.00 96.88 109 THR A O 1
ATOM 886 N N . TYR A 1 110 ? 5.054 -0.141 5.022 1.00 96.94 110 TYR A N 1
ATOM 887 C CA . TYR A 1 110 ? 5.751 -1.396 4.744 1.00 96.94 110 TYR A CA 1
ATOM 888 C C . TYR A 1 110 ? 6.149 -1.505 3.273 1.00 96.94 110 TYR A C 1
ATOM 890 O O . TYR A 1 110 ? 7.304 -1.804 2.989 1.00 96.94 110 TYR A O 1
ATOM 898 N N . LEU A 1 111 ? 5.266 -1.128 2.348 1.00 96.31 111 LEU A N 1
ATOM 899 C CA . LEU A 1 111 ? 5.542 -1.113 0.913 1.00 96.31 111 LEU A CA 1
ATOM 900 C C . LEU A 1 111 ? 6.766 -0.250 0.578 1.00 96.31 111 LEU A C 1
ATOM 902 O O . LEU A 1 111 ? 7.673 -0.698 -0.125 1.00 96.31 111 LEU A O 1
ATOM 906 N N . ARG A 1 112 ? 6.854 0.962 1.146 1.00 96.50 112 ARG A N 1
ATOM 907 C CA . ARG A 1 112 ? 8.023 1.840 0.978 1.00 96.50 112 ARG A CA 1
ATOM 908 C C . ARG A 1 112 ? 9.297 1.230 1.562 1.00 96.50 112 ARG A C 1
ATOM 910 O O . ARG A 1 112 ? 10.357 1.359 0.952 1.00 96.50 112 ARG A O 1
ATOM 917 N N . ARG A 1 113 ? 9.229 0.602 2.742 1.00 96.44 113 ARG A N 1
ATOM 918 C CA . ARG A 1 113 ? 10.399 -0.037 3.374 1.00 96.44 113 ARG A CA 1
ATOM 919 C C . ARG A 1 113 ? 10.896 -1.221 2.549 1.00 96.44 113 ARG A C 1
ATOM 921 O O . ARG A 1 113 ? 12.089 -1.284 2.268 1.00 96.44 113 ARG A O 1
ATOM 928 N N . SER A 1 114 ? 9.993 -2.090 2.106 1.00 94.56 114 SER A N 1
ATOM 929 C CA . SER A 1 114 ? 10.317 -3.241 1.263 1.00 94.56 114 SER A CA 1
ATOM 930 C C . SER A 1 114 ? 10.906 -2.805 -0.083 1.00 94.56 114 SER A C 1
ATOM 932 O O . SER A 1 114 ? 11.864 -3.411 -0.557 1.00 94.56 114 SER A O 1
ATOM 934 N N . HIS A 1 115 ? 10.418 -1.701 -0.663 1.00 94.38 115 HIS A N 1
ATOM 935 C CA . HIS A 1 115 ? 11.018 -1.101 -1.857 1.00 94.38 115 HIS A CA 1
ATOM 936 C C . HIS A 1 115 ? 12.469 -0.651 -1.631 1.00 94.38 115 HIS A C 1
ATOM 938 O O . HIS A 1 115 ? 13.346 -1.014 -2.410 1.00 94.38 115 HIS A O 1
ATOM 944 N N . ILE A 1 116 ? 12.731 0.110 -0.559 1.00 94.12 116 ILE A N 1
ATOM 945 C CA . ILE A 1 116 ? 14.084 0.587 -0.219 1.00 94.12 116 ILE A CA 1
ATOM 946 C C . ILE A 1 116 ? 15.034 -0.596 -0.019 1.00 94.12 116 ILE A C 1
ATOM 948 O O . ILE A 1 116 ? 16.127 -0.606 -0.578 1.00 94.12 116 ILE A O 1
ATOM 952 N N . TRP A 1 117 ? 14.594 -1.615 0.722 1.00 92.94 117 TRP A N 1
ATOM 953 C CA . TRP A 1 117 ? 15.391 -2.818 0.935 1.00 92.94 117 TRP A CA 1
ATOM 954 C C . TRP A 1 117 ? 15.731 -3.510 -0.392 1.00 92.94 117 TRP A C 1
ATOM 956 O O . TRP A 1 117 ? 16.903 -3.756 -0.663 1.00 92.94 117 TRP A O 1
ATOM 966 N N . ARG A 1 118 ? 14.745 -3.717 -1.281 1.00 90.50 118 ARG A N 1
ATOM 967 C CA . ARG A 1 118 ? 14.974 -4.290 -2.620 1.00 90.50 118 ARG A CA 1
ATOM 968 C C . ARG A 1 118 ? 15.986 -3.478 -3.433 1.00 90.50 118 ARG A C 1
ATOM 970 O O . ARG A 1 118 ? 16.853 -4.071 -4.079 1.00 90.50 118 ARG A O 1
ATOM 977 N N . GLU A 1 119 ? 15.881 -2.148 -3.432 1.00 89.94 119 GLU A N 1
ATOM 978 C CA . GLU A 1 119 ? 16.835 -1.272 -4.126 1.00 89.94 119 GLU A CA 1
ATOM 979 C C . GLU A 1 119 ? 18.262 -1.457 -3.594 1.00 89.94 119 GLU A C 1
ATOM 981 O O . GLU A 1 119 ? 19.199 -1.587 -4.381 1.00 89.94 119 GLU A O 1
ATOM 986 N N . GLU A 1 120 ? 18.436 -1.490 -2.272 1.00 90.25 120 GLU A N 1
ATOM 987 C CA . GLU A 1 120 ? 19.739 -1.671 -1.624 1.00 90.25 120 GLU A CA 1
ATOM 988 C C . GLU A 1 120 ? 20.340 -3.049 -1.913 1.00 90.25 120 GLU A C 1
ATOM 990 O O . GLU A 1 120 ? 21.509 -3.140 -2.292 1.00 90.25 120 GLU A O 1
ATOM 995 N N . THR A 1 121 ? 19.548 -4.120 -1.808 1.00 89.25 121 THR A N 1
ATOM 996 C CA . THR A 1 121 ? 20.001 -5.484 -2.117 1.00 89.25 121 THR A CA 1
ATOM 997 C C . THR A 1 121 ? 20.400 -5.618 -3.585 1.00 89.25 121 THR A C 1
ATOM 999 O O . THR A 1 121 ? 21.446 -6.185 -3.894 1.00 89.25 121 THR A O 1
ATOM 1002 N N . THR A 1 122 ? 19.618 -5.032 -4.497 1.00 87.00 122 THR A N 1
ATOM 1003 C CA . THR A 1 122 ? 19.913 -5.060 -5.939 1.00 87.00 122 THR A CA 1
ATOM 1004 C C . THR A 1 122 ? 21.185 -4.281 -6.276 1.00 87.00 122 THR A C 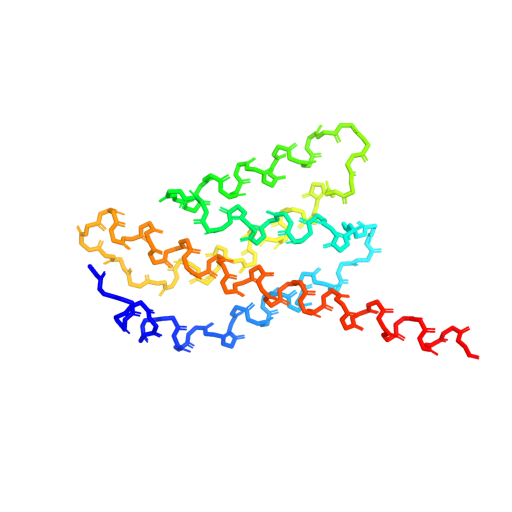1
ATOM 1006 O O . THR A 1 122 ? 21.937 -4.691 -7.155 1.00 87.00 122 THR A O 1
ATOM 1009 N N . LYS A 1 123 ? 21.441 -3.156 -5.594 1.00 86.88 123 LYS A N 1
ATOM 1010 C CA . LYS A 1 123 ? 22.682 -2.385 -5.765 1.00 86.88 123 LYS A CA 1
ATOM 1011 C C . LYS A 1 123 ? 23.902 -3.169 -5.287 1.00 86.88 123 LYS A C 1
ATOM 1013 O O . LYS A 1 123 ? 24.894 -3.196 -6.002 1.00 86.88 123 LYS A O 1
ATOM 1018 N N . ARG A 1 124 ? 23.814 -3.825 -4.124 1.00 85.94 124 ARG A N 1
ATOM 1019 C CA . ARG A 1 124 ? 24.908 -4.643 -3.571 1.00 85.94 124 ARG A CA 1
ATOM 1020 C C . ARG A 1 124 ? 25.251 -5.844 -4.448 1.00 85.94 124 ARG A C 1
ATOM 1022 O O . ARG A 1 124 ? 26.418 -6.146 -4.597 1.00 85.94 124 ARG A O 1
ATOM 1029 N N . ALA A 1 125 ? 24.260 -6.493 -5.059 1.00 84.50 125 ALA A N 1
ATOM 1030 C CA . ALA A 1 125 ? 24.490 -7.645 -5.938 1.00 84.50 125 ALA A CA 1
ATOM 1031 C C . ALA A 1 125 ? 25.172 -7.301 -7.280 1.00 84.50 125 ALA A C 1
ATOM 1033 O O . ALA A 1 125 ? 25.551 -8.204 -8.018 1.00 84.50 125 ALA A O 1
ATOM 1034 N N . LYS A 1 126 ? 25.264 -6.012 -7.632 1.00 76.88 126 LYS A N 1
ATOM 1035 C CA . LYS A 1 126 ? 25.892 -5.523 -8.872 1.00 76.88 126 LYS A CA 1
ATOM 1036 C C . LYS A 1 126 ? 27.313 -4.986 -8.663 1.00 76.88 126 LYS A C 1
ATOM 1038 O O . LYS A 1 126 ? 27.917 -4.550 -9.641 1.00 76.88 126 LYS A O 1
ATOM 1043 N N . GLN A 1 127 ? 27.780 -4.937 -7.416 1.00 64.69 127 GLN A N 1
ATOM 1044 C CA . GLN A 1 127 ? 29.149 -4.576 -7.037 1.00 64.69 127 GLN A CA 1
ATOM 1045 C C . GLN A 1 127 ? 29.980 -5.847 -6.916 1.00 64.69 127 GLN A C 1
ATOM 1047 O O . GLN A 1 127 ? 31.161 -5.784 -7.311 1.00 64.69 127 GLN A O 1
#